Protein AF-A0A2D6ZI21-F1 (afdb_monomer_lite)

Radius of gyration: 14.73 Å; chains: 1; bounding box: 34×30×38 Å

Foldseek 3Di:
DPPDDDPVFPDDPPPDPDTDDPPDDAQDKDKDWDWDWDADPVGIDTDDIDDIDIDHHHDPPDD

pLDDT: mean 77.61, std 15.77, range [36.53, 93.75]

Structure (mmCIF, N/CA/C/O backbone):
data_AF-A0A2D6ZI21-F1
#
_entry.id   AF-A0A2D6ZI21-F1
#
loop_
_atom_site.group_PDB
_atom_site.id
_atom_site.type_symbol
_atom_site.label_atom_id
_atom_site.label_alt_id
_atom_site.label_comp_id
_atom_site.label_asym_id
_atom_site.label_entity_id
_atom_site.label_seq_id
_atom_site.pdbx_PDB_ins_code
_atom_site.Cartn_x
_atom_site.Cartn_y
_atom_site.Cartn_z
_atom_site.occupancy
_atom_site.B_iso_or_equiv
_atom_site.auth_seq_id
_atom_site.auth_comp_id
_atom_site.auth_asym_id
_atom_site.auth_atom_id
_atom_site.pdbx_PDB_model_num
ATOM 1 N N . THR A 1 1 ? 12.316 18.498 1.012 1.00 40.91 1 THR A N 1
ATOM 2 C CA . THR A 1 1 ? 11.480 17.282 0.868 1.00 40.91 1 THR A CA 1
ATOM 3 C C . THR A 1 1 ? 12.371 16.066 0.663 1.00 40.91 1 THR A C 1
ATOM 5 O O . THR A 1 1 ? 12.584 15.627 -0.455 1.00 40.91 1 THR A O 1
ATOM 8 N N . ASN A 1 2 ? 12.947 15.528 1.740 1.00 37.81 2 ASN A N 1
ATOM 9 C CA . ASN A 1 2 ? 13.867 14.389 1.666 1.00 37.81 2 ASN A CA 1
ATOM 10 C C . ASN A 1 2 ? 13.095 13.107 2.023 1.00 37.81 2 ASN A C 1
ATOM 12 O O . ASN A 1 2 ? 13.122 12.646 3.163 1.00 37.81 2 ASN A O 1
ATOM 16 N N . TRP A 1 3 ? 12.295 12.602 1.080 1.00 36.53 3 TRP A N 1
ATOM 17 C CA . TRP A 1 3 ? 11.463 11.414 1.287 1.00 36.53 3 TRP A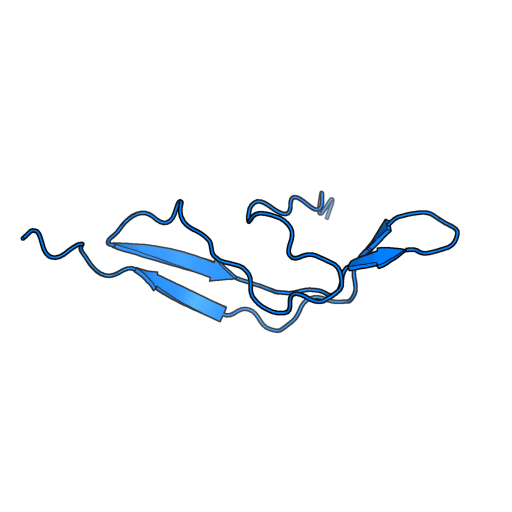 CA 1
ATOM 18 C C . TRP A 1 3 ? 12.372 10.180 1.252 1.00 36.53 3 TRP A C 1
ATOM 20 O O . TRP A 1 3 ? 12.595 9.583 0.203 1.00 36.53 3 TRP A O 1
ATOM 30 N N . LYS A 1 4 ? 12.955 9.809 2.398 1.00 46.34 4 LYS A N 1
ATOM 31 C CA . LYS A 1 4 ? 13.647 8.522 2.531 1.00 46.34 4 LYS A CA 1
ATOM 32 C C . LYS A 1 4 ? 12.597 7.416 2.439 1.00 46.34 4 LYS A C 1
ATOM 34 O O . LYS A 1 4 ? 11.808 7.239 3.363 1.00 46.34 4 LYS A O 1
ATOM 39 N N . PHE A 1 5 ? 12.590 6.691 1.322 1.00 49.88 5 PHE A N 1
ATOM 40 C CA . PHE A 1 5 ? 11.760 5.508 1.109 1.00 49.88 5 PHE A CA 1
ATOM 41 C C . PHE A 1 5 ? 12.007 4.495 2.230 1.00 49.88 5 PHE A C 1
ATOM 43 O O . PHE A 1 5 ? 13.050 3.846 2.286 1.00 49.88 5 PHE A O 1
ATOM 50 N N . ARG A 1 6 ? 11.048 4.361 3.144 1.00 54.19 6 ARG A N 1
ATOM 51 C CA . ARG A 1 6 ? 11.033 3.293 4.140 1.00 54.19 6 ARG A CA 1
ATOM 52 C C . ARG A 1 6 ? 9.773 2.486 3.909 1.00 54.19 6 ARG A C 1
ATOM 54 O O . ARG A 1 6 ? 8.689 2.888 4.322 1.00 54.19 6 ARG A O 1
ATOM 61 N N . ASN A 1 7 ? 9.910 1.368 3.198 1.00 56.25 7 ASN A N 1
ATOM 62 C CA . ASN A 1 7 ? 8.845 0.382 3.177 1.00 56.25 7 ASN A CA 1
ATOM 63 C C . ASN A 1 7 ? 8.818 -0.285 4.554 1.00 56.25 7 ASN A C 1
ATOM 65 O O . ASN A 1 7 ? 9.648 -1.142 4.849 1.00 56.25 7 ASN A O 1
ATOM 69 N N . HIS A 1 8 ? 7.932 0.195 5.421 1.00 60.84 8 HIS A N 1
ATOM 70 C CA . HIS A 1 8 ? 7.780 -0.373 6.748 1.00 60.84 8 HIS A CA 1
ATOM 71 C C . HIS A 1 8 ? 6.996 -1.685 6.699 1.00 60.84 8 HIS A C 1
ATOM 73 O O . HIS A 1 8 ? 7.153 -2.473 7.620 1.00 60.84 8 HIS A O 1
ATOM 79 N N . ILE A 1 9 ? 6.177 -1.942 5.679 1.00 66.88 9 ILE A N 1
ATOM 80 C CA . ILE A 1 9 ? 5.398 -3.179 5.533 1.00 66.88 9 ILE A CA 1
ATOM 81 C C . ILE A 1 9 ? 6.279 -4.190 4.774 1.00 66.88 9 ILE A C 1
ATOM 83 O O . ILE A 1 9 ? 6.949 -3.779 3.823 1.00 66.88 9 ILE A O 1
ATOM 87 N N . PRO A 1 10 ? 6.383 -5.469 5.182 1.00 60.59 10 PRO A N 1
ATOM 88 C CA . PRO A 1 10 ? 7.251 -6.433 4.504 1.00 60.59 10 PRO A CA 1
ATOM 89 C C . PRO A 1 10 ? 7.052 -6.419 2.981 1.00 60.59 10 PRO A C 1
ATOM 91 O O . PRO A 1 10 ? 5.939 -6.258 2.484 1.00 60.59 10 PRO A O 1
ATOM 94 N N . ARG A 1 11 ? 8.173 -6.502 2.250 1.00 65.56 11 ARG A N 1
ATOM 95 C CA . ARG A 1 11 ? 8.247 -6.307 0.795 1.00 65.56 11 ARG A CA 1
ATOM 96 C C . ARG A 1 11 ? 7.447 -7.400 0.071 1.00 65.56 11 ARG A C 1
ATOM 98 O O . ARG A 1 11 ? 7.884 -8.549 0.128 1.00 65.56 11 ARG A O 1
ATOM 105 N N . PRO A 1 12 ? 6.355 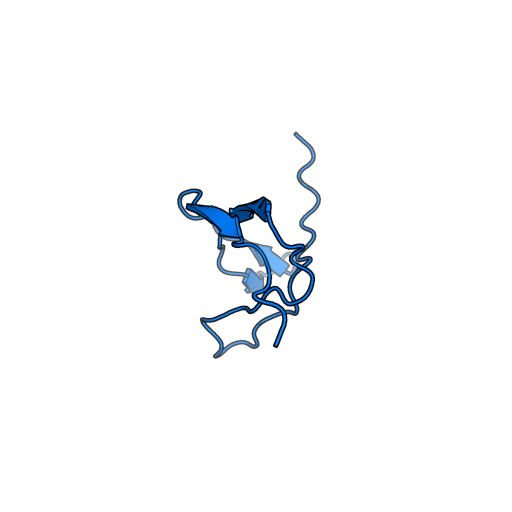-7.075 -0.640 1.00 60.75 12 PRO A N 1
ATOM 106 C CA . PRO A 1 12 ? 5.782 -8.016 -1.593 1.00 60.75 12 PRO A CA 1
ATOM 107 C C . PRO A 1 12 ? 6.842 -8.355 -2.661 1.00 60.75 1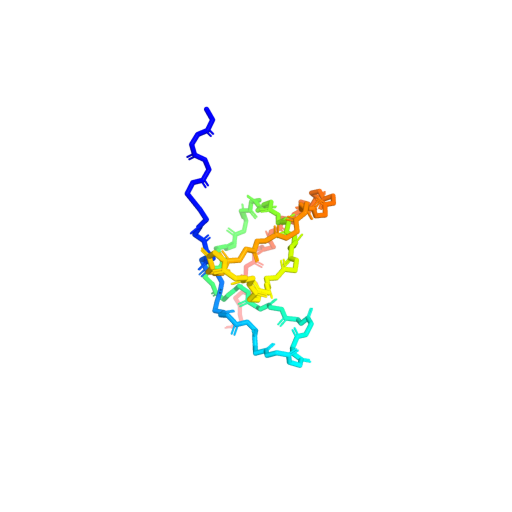2 PRO A C 1
ATOM 109 O O . PRO A 1 12 ? 7.587 -7.475 -3.104 1.00 60.75 12 PRO A O 1
ATOM 112 N N . GLY A 1 13 ? 6.981 -9.640 -3.006 1.00 62.09 13 GLY A N 1
ATOM 113 C CA . GLY A 1 13 ? 7.853 -10.107 -4.091 1.00 62.09 13 GLY A CA 1
ATOM 114 C C . GLY A 1 13 ? 7.417 -9.569 -5.462 1.00 62.09 13 GLY A C 1
ATOM 115 O O . GLY A 1 13 ? 6.400 -8.895 -5.575 1.00 62.09 13 GLY A O 1
ATOM 116 N N . GLN A 1 14 ? 8.164 -9.875 -6.529 1.00 68.31 14 GLN A N 1
ATOM 117 C CA . GLN A 1 14 ? 7.882 -9.347 -7.881 1.00 68.31 14 GLN A CA 1
ATOM 118 C C . GLN A 1 14 ? 6.468 -9.668 -8.406 1.00 68.31 14 GLN A C 1
ATOM 120 O O . GLN A 1 14 ? 5.969 -8.958 -9.274 1.00 68.31 14 GLN A O 1
ATOM 125 N N . THR A 1 15 ? 5.830 -10.716 -7.887 1.00 74.88 15 THR A N 1
ATOM 126 C CA . THR A 1 15 ? 4.487 -11.174 -8.273 1.00 74.88 15 THR A CA 1
ATOM 127 C C . THR A 1 15 ? 3.397 -10.784 -7.276 1.00 74.88 15 THR A C 1
ATOM 129 O O . THR A 1 15 ? 2.223 -11.046 -7.521 1.00 74.88 15 THR A O 1
ATOM 132 N N . GLU A 1 16 ? 3.762 -10.188 -6.145 1.00 74.50 16 GLU A N 1
ATOM 133 C CA . GLU A 1 16 ? 2.834 -9.886 -5.062 1.00 74.50 16 GLU A CA 1
ATOM 134 C C . GLU A 1 16 ? 2.261 -8.478 -5.239 1.00 74.50 16 GLU A C 1
ATOM 136 O O . GLU A 1 16 ? 2.984 -7.483 -5.306 1.00 74.50 16 GLU A O 1
ATOM 141 N N . THR A 1 17 ? 0.938 -8.382 -5.294 1.00 81.12 17 THR A N 1
ATOM 142 C CA . THR A 1 17 ? 0.212 -7.106 -5.419 1.00 81.12 17 THR A CA 1
ATOM 143 C C . THR A 1 17 ? -0.427 -6.667 -4.104 1.00 81.12 17 THR A C 1
ATOM 145 O O . THR A 1 17 ? -1.003 -5.581 -4.023 1.00 81.12 17 THR A O 1
ATOM 148 N N . ILE A 1 18 ? -0.308 -7.493 -3.061 1.00 80.69 18 ILE A N 1
ATOM 149 C CA . ILE A 1 18 ? -0.923 -7.294 -1.750 1.00 80.69 18 ILE A CA 1
ATOM 150 C C . ILE A 1 18 ? 0.178 -7.197 -0.693 1.00 80.69 18 ILE A C 1
ATOM 152 O O . ILE A 1 18 ? 1.124 -7.979 -0.678 1.00 80.69 18 ILE A O 1
ATOM 156 N N . ALA A 1 19 ? 0.033 -6.244 0.225 1.00 79.75 19 ALA A N 1
ATOM 157 C CA . ALA A 1 19 ? 0.878 -6.121 1.404 1.00 79.75 19 ALA A CA 1
ATOM 158 C C . ALA A 1 19 ? 0.003 -6.102 2.663 1.00 79.75 19 ALA A C 1
ATOM 160 O O . ALA A 1 19 ? -1.071 -5.498 2.670 1.00 79.75 19 ALA A O 1
ATOM 161 N N . LYS A 1 20 ? 0.466 -6.755 3.733 1.00 82.75 20 LYS A N 1
ATOM 162 C CA . LYS A 1 20 ? -0.237 -6.833 5.020 1.00 82.75 20 LYS A CA 1
ATOM 163 C C . LYS A 1 20 ? 0.575 -6.129 6.102 1.00 82.75 20 LYS A C 1
ATOM 165 O O . LYS A 1 20 ? 1.701 -6.534 6.373 1.00 82.75 20 LYS A O 1
ATOM 170 N N . ASP A 1 21 ? -0.005 -5.105 6.724 1.00 85.06 21 ASP A N 1
ATOM 171 C CA . ASP A 1 21 ? 0.570 -4.428 7.892 1.00 85.06 21 ASP A CA 1
ATOM 172 C C . ASP A 1 21 ? 0.006 -5.049 9.175 1.00 85.06 21 ASP A C 1
ATOM 174 O O . ASP A 1 21 ? -1.133 -4.806 9.565 1.00 85.06 21 ASP A O 1
ATOM 178 N N . ASP A 1 22 ? 0.790 -5.910 9.808 1.00 83.44 22 ASP A N 1
ATOM 179 C CA . ASP A 1 22 ? 0.432 -6.674 11.006 1.00 83.44 22 ASP A CA 1
ATOM 180 C C . ASP A 1 22 ? 0.746 -5.945 12.322 1.00 83.44 22 ASP A C 1
ATOM 182 O O . ASP A 1 22 ? 0.361 -6.406 13.397 1.00 83.44 22 ASP A O 1
ATOM 186 N N . ARG A 1 23 ? 1.390 -4.777 12.250 1.00 83.06 23 ARG A N 1
ATOM 187 C CA . ARG A 1 23 ? 1.774 -3.961 13.419 1.00 83.06 23 ARG A CA 1
ATOM 188 C C . ARG A 1 23 ? 0.766 -2.860 13.739 1.00 83.06 23 ARG A C 1
ATOM 190 O O . ARG A 1 23 ? 1.067 -1.962 14.522 1.00 83.06 23 ARG A O 1
ATOM 197 N N . VAL A 1 24 ? -0.406 -2.892 13.111 1.00 86.12 24 VAL A N 1
ATOM 198 C CA . VAL A 1 24 ? -1.457 -1.912 13.378 1.00 86.12 24 VAL A CA 1
ATOM 199 C C . VAL A 1 24 ? -2.027 -2.110 14.784 1.00 86.12 24 VAL A C 1
ATOM 201 O O . VAL A 1 24 ? -2.404 -3.214 15.189 1.00 86.12 24 VAL A O 1
ATOM 204 N N . SER A 1 25 ? -2.096 -1.017 15.533 1.00 89.69 25 SER A N 1
ATOM 205 C CA . SER A 1 25 ? -2.754 -0.946 16.831 1.00 89.69 25 SER A CA 1
ATOM 206 C C . SER A 1 25 ? -4.258 -0.749 16.639 1.00 89.69 25 SER A C 1
ATOM 208 O O . SER A 1 25 ? -4.661 -0.131 15.650 1.00 89.69 25 SER A O 1
ATOM 210 N N . PRO A 1 26 ? -5.103 -1.255 17.552 1.00 92.25 26 PRO A N 1
ATOM 211 C CA . PRO A 1 26 ? -6.532 -0.952 17.561 1.00 92.25 26 PRO A CA 1
ATOM 212 C C . PRO A 1 26 ? -6.791 0.546 17.746 1.00 92.25 26 PRO A C 1
ATOM 214 O O . PRO A 1 26 ? -5.968 1.246 18.331 1.00 92.25 26 PRO A O 1
ATOM 217 N N . GLU A 1 27 ? -7.950 1.010 17.277 1.00 93.06 27 GLU A N 1
ATOM 218 C CA . GLU A 1 27 ? -8.465 2.372 17.507 1.00 93.06 27 GLU A CA 1
ATOM 219 C C . GLU A 1 27 ? -7.547 3.493 16.996 1.00 93.06 27 GLU A C 1
ATOM 221 O O . GLU A 1 27 ? -7.639 4.644 17.417 1.00 93.06 27 GLU A O 1
ATOM 226 N N . GLN A 1 28 ? -6.684 3.172 16.034 1.00 92.12 28 GLN A N 1
ATOM 227 C CA . GLN A 1 28 ? -5.740 4.105 15.444 1.00 92.12 28 GLN A CA 1
ATOM 228 C C . GLN A 1 28 ? -6.062 4.318 13.970 1.00 92.12 28 GLN A C 1
ATOM 230 O O . GLN A 1 28 ? -6.515 3.424 13.254 1.00 92.12 28 GLN A O 1
ATOM 235 N N . THR A 1 29 ? -5.817 5.538 13.500 1.00 91.38 29 THR A N 1
ATOM 236 C CA . THR A 1 29 ? -5.981 5.871 12.088 1.00 91.38 29 THR A CA 1
ATOM 237 C C . THR A 1 29 ? -4.644 5.866 11.366 1.00 91.38 29 THR A C 1
ATOM 239 O O . THR A 1 29 ? -3.699 6.533 11.790 1.00 91.38 29 THR A O 1
ATOM 242 N N . TYR A 1 30 ? -4.597 5.136 10.258 1.00 89.69 30 TYR A N 1
ATOM 243 C CA . TYR A 1 30 ? -3.437 4.942 9.401 1.00 89.69 30 TYR A CA 1
ATOM 244 C C . TYR A 1 30 ? -3.700 5.500 8.009 1.00 89.69 30 TYR A C 1
ATOM 246 O O . TYR A 1 30 ? -4.836 5.522 7.535 1.00 89.69 30 TYR A O 1
ATOM 254 N N . ARG A 1 31 ? -2.631 5.945 7.348 1.00 91.19 31 ARG A N 1
ATOM 255 C CA . ARG A 1 31 ? -2.658 6.430 5.967 1.00 91.19 31 ARG A CA 1
ATOM 256 C C . ARG A 1 31 ? -1.716 5.583 5.134 1.00 91.19 31 ARG A C 1
ATOM 258 O O . ARG A 1 31 ? -0.537 5.474 5.466 1.00 91.19 31 ARG A O 1
ATOM 265 N N . TYR A 1 32 ? -2.230 5.017 4.053 1.00 88.19 32 TYR A N 1
ATOM 266 C CA . TYR A 1 32 ? -1.472 4.153 3.161 1.00 88.19 32 TYR A CA 1
ATOM 267 C C . TYR A 1 32 ? -1.417 4.741 1.754 1.00 88.19 32 TYR A C 1
ATOM 269 O O . TYR A 1 32 ? -2.360 5.369 1.272 1.00 88.19 32 TYR A O 1
ATOM 277 N N . ARG A 1 33 ? -0.283 4.516 1.092 1.00 89.75 33 ARG A N 1
ATOM 278 C CA . ARG A 1 33 ? -0.062 4.759 -0.336 1.00 89.75 33 ARG A CA 1
ATOM 279 C C . ARG A 1 33 ? 0.738 3.587 -0.881 1.00 89.75 33 ARG A C 1
ATOM 281 O O . ARG A 1 33 ? 1.619 3.081 -0.187 1.00 89.75 33 ARG A O 1
ATOM 288 N N . VAL A 1 34 ? 0.469 3.197 -2.119 1.00 85.69 34 VAL A N 1
ATOM 289 C CA . VAL A 1 34 ? 1.238 2.167 -2.825 1.00 85.69 34 VAL A CA 1
ATOM 290 C C . VAL A 1 34 ? 1.997 2.786 -3.989 1.00 85.69 34 VAL A C 1
ATOM 292 O O . VAL A 1 34 ? 1.573 3.781 -4.574 1.00 85.69 34 VAL A O 1
ATOM 295 N N . TYR A 1 35 ? 3.152 2.219 -4.303 1.00 83.44 35 TYR A N 1
ATOM 296 C CA . TYR A 1 35 ? 3.961 2.584 -5.459 1.00 83.44 35 TYR A CA 1
ATOM 297 C C . TYR A 1 35 ? 4.592 1.317 -6.026 1.00 83.44 35 TYR A C 1
ATOM 299 O O . TYR A 1 35 ? 4.880 0.378 -5.283 1.00 83.44 35 TYR A O 1
ATOM 307 N N . ALA A 1 36 ? 4.819 1.291 -7.335 1.00 84.06 36 ALA A N 1
ATOM 308 C CA . ALA A 1 36 ? 5.577 0.220 -7.957 1.00 84.06 36 ALA A CA 1
ATOM 309 C C . ALA A 1 36 ? 7.067 0.456 -7.694 1.00 84.06 36 ALA A C 1
ATOM 311 O O . ALA A 1 36 ? 7.554 1.566 -7.905 1.00 84.06 36 ALA A O 1
ATOM 312 N N . ALA A 1 37 ? 7.788 -0.570 -7.248 1.00 81.00 37 ALA A N 1
ATOM 313 C CA . ALA A 1 37 ? 9.242 -0.543 -7.134 1.00 81.00 37 ALA A CA 1
ATOM 314 C C . ALA A 1 37 ? 9.847 -1.415 -8.237 1.00 81.00 37 ALA A C 1
ATOM 316 O O . ALA A 1 37 ? 9.436 -2.558 -8.413 1.00 81.00 37 ALA A O 1
ATOM 317 N N . PHE A 1 38 ? 10.819 -0.886 -8.974 1.00 80.38 38 PHE A N 1
ATOM 318 C CA . PHE A 1 38 ? 11.456 -1.593 -10.083 1.00 80.38 38 PHE A CA 1
ATOM 319 C C . PHE A 1 38 ? 12.932 -1.220 -10.207 1.00 80.38 38 PHE A C 1
ATOM 321 O O . PHE A 1 38 ? 13.391 -0.188 -9.709 1.00 80.38 38 PHE A O 1
ATOM 328 N N . THR A 1 39 ? 13.699 -2.093 -10.850 1.00 84.62 39 THR A N 1
ATOM 329 C CA . THR A 1 39 ? 15.120 -1.864 -11.101 1.00 84.62 39 THR A CA 1
ATOM 330 C C . THR A 1 39 ? 15.291 -0.925 -12.291 1.00 84.62 39 THR A C 1
ATOM 332 O O . THR A 1 39 ? 14.672 -1.109 -13.335 1.00 84.62 39 THR A O 1
ATOM 335 N N . SER A 1 40 ? 16.156 0.076 -12.140 1.00 84.19 40 SER A N 1
ATOM 336 C CA . SER A 1 40 ? 16.627 0.938 -13.225 1.00 84.19 40 SER A CA 1
ATOM 337 C C . SER A 1 40 ? 18.152 0.838 -13.351 1.00 84.19 40 SER A C 1
ATOM 339 O O . SER A 1 40 ? 18.808 0.393 -12.404 1.00 84.19 40 SER A O 1
ATOM 341 N N . PRO A 1 41 ? 18.756 1.341 -14.443 1.00 90.62 41 P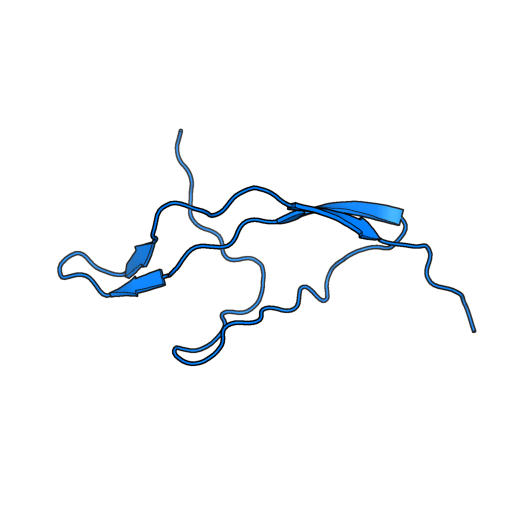RO A N 1
ATOM 342 C CA . PRO A 1 41 ? 20.214 1.417 -14.568 1.00 90.62 41 PRO A CA 1
ATOM 343 C C . PRO A 1 41 ? 20.915 2.193 -13.438 1.00 90.62 41 PRO A C 1
ATOM 345 O O . PRO A 1 41 ? 22.116 2.046 -13.247 1.00 90.62 41 PRO A O 1
ATOM 348 N N . ARG A 1 42 ? 20.185 3.022 -12.677 1.00 88.06 42 ARG A N 1
ATOM 349 C CA . ARG A 1 42 ? 20.704 3.813 -11.545 1.00 88.06 42 ARG A CA 1
ATOM 350 C C . ARG A 1 42 ? 20.374 3.199 -10.176 1.00 88.06 42 ARG A C 1
ATOM 352 O O . ARG A 1 42 ? 20.573 3.850 -9.155 1.00 88.06 42 ARG A O 1
ATOM 359 N N . GLY A 1 43 ? 19.856 1.969 -10.151 1.00 82.75 43 GLY A N 1
ATOM 360 C CA . GLY A 1 43 ? 19.428 1.261 -8.944 1.00 82.75 43 GLY A CA 1
ATOM 361 C C . GLY A 1 43 ? 17.907 1.150 -8.809 1.00 82.75 43 GLY A C 1
ATOM 362 O O . GLY A 1 43 ? 17.157 1.385 -9.760 1.00 82.75 43 GLY A O 1
ATOM 363 N N . MET A 1 44 ? 17.448 0.755 -7.619 1.00 81.50 44 MET A N 1
ATOM 364 C CA . MET A 1 44 ? 16.021 0.619 -7.308 1.00 81.50 44 MET A CA 1
ATOM 365 C C . MET A 1 44 ? 15.325 1.980 -7.320 1.00 81.50 44 MET A C 1
ATOM 367 O O . MET A 1 44 ? 15.733 2.900 -6.612 1.00 81.50 44 MET A O 1
ATOM 371 N N . VAL A 1 45 ? 14.247 2.084 -8.091 1.00 83.50 45 VAL A N 1
ATOM 372 C CA . VAL A 1 45 ? 13.416 3.286 -8.196 1.00 83.50 45 VAL A CA 1
ATOM 373 C C . VAL A 1 45 ? 11.955 2.953 -7.908 1.00 83.50 45 VAL A C 1
ATOM 375 O O . VAL A 1 45 ? 11.531 1.802 -8.018 1.00 83.50 45 VAL A O 1
ATOM 378 N N . GLY A 1 46 ? 11.193 3.968 -7.506 1.00 84.50 46 GLY A N 1
ATOM 379 C CA . GLY A 1 46 ? 9.755 3.873 -7.273 1.00 84.50 46 GLY A CA 1
ATOM 380 C C . GLY A 1 46 ? 8.968 4.704 -8.286 1.00 84.50 46 GLY A C 1
ATOM 381 O O . GLY A 1 46 ? 9.439 5.752 -8.729 1.00 84.50 46 GLY A O 1
ATOM 382 N N . SER A 1 47 ? 7.760 4.265 -8.630 1.00 86.88 47 SER A N 1
ATOM 383 C CA . SER A 1 47 ? 6.799 5.071 -9.385 1.00 86.88 47 SER A CA 1
ATOM 384 C C . SER A 1 47 ? 6.299 6.265 -8.564 1.00 86.88 47 SER A C 1
ATOM 386 O O . SER A 1 47 ? 6.527 6.370 -7.355 1.00 86.88 47 SER A O 1
ATOM 388 N N . LYS A 1 48 ? 5.509 7.138 -9.204 1.00 89.12 48 LYS A N 1
ATOM 389 C CA . LYS A 1 48 ? 4.636 8.056 -8.462 1.00 89.12 48 LYS A CA 1
ATOM 390 C C . LYS A 1 48 ? 3.715 7.232 -7.536 1.00 89.12 48 LYS A C 1
ATOM 392 O O . LYS A 1 48 ? 3.237 6.179 -7.973 1.00 89.12 48 LYS A O 1
ATOM 397 N N . PRO A 1 49 ? 3.479 7.667 -6.285 1.00 89.06 49 PRO A N 1
ATOM 398 C CA . PRO A 1 49 ? 2.555 6.981 -5.391 1.00 89.06 49 PRO A CA 1
ATOM 399 C C . PRO A 1 49 ? 1.109 7.090 -5.885 1.00 89.06 49 PRO A C 1
ATOM 401 O O . 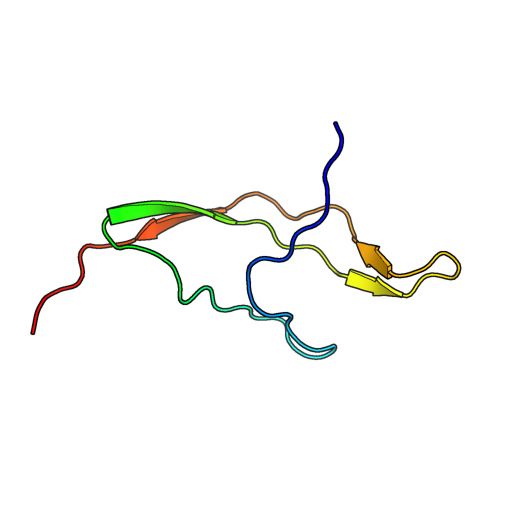PRO A 1 49 ? 0.741 8.056 -6.558 1.00 89.06 49 PRO A O 1
ATOM 404 N N . SER A 1 50 ? 0.292 6.114 -5.496 1.00 90.19 50 SER A N 1
ATOM 405 C CA . SER A 1 50 ? -1.162 6.144 -5.626 1.00 90.19 50 SER A CA 1
ATOM 406 C C . SER A 1 50 ? -1.787 7.296 -4.834 1.00 90.19 50 SER A C 1
ATOM 408 O O . SER A 1 50 ? -1.123 7.995 -4.059 1.00 90.19 50 SER A O 1
ATOM 410 N N . ASN A 1 51 ? -3.109 7.425 -4.957 1.00 93.06 51 ASN A N 1
ATOM 411 C CA . ASN A 1 51 ? -3.900 8.183 -3.995 1.00 93.06 51 ASN A CA 1
ATOM 412 C C . ASN A 1 51 ? -3.695 7.637 -2.572 1.00 93.06 51 ASN A C 1
ATOM 414 O O . ASN A 1 51 ? -3.372 6.461 -2.377 1.00 93.06 51 ASN A O 1
ATOM 418 N N . GLU A 1 52 ? -3.871 8.516 -1.592 1.00 91.94 52 GLU A N 1
ATOM 419 C CA . GLU A 1 52 ? -3.844 8.160 -0.178 1.00 91.94 52 GLU A CA 1
ATOM 420 C C . GLU A 1 52 ? -5.167 7.528 0.235 1.00 91.94 52 GLU A C 1
ATOM 422 O O . GLU A 1 52 ? -6.233 8.060 -0.074 1.00 91.94 52 GLU A O 1
ATOM 427 N N . ILE A 1 53 ? -5.085 6.414 0.957 1.00 91.50 53 ILE A N 1
ATOM 428 C CA . ILE A 1 53 ? -6.231 5.811 1.634 1.00 91.50 53 ILE A CA 1
ATOM 429 C C . ILE A 1 53 ? -6.047 5.950 3.139 1.00 91.50 53 ILE A C 1
ATOM 431 O O . ILE A 1 53 ? -4.935 5.811 3.652 1.00 91.50 53 ILE A O 1
ATOM 435 N N . GLN A 1 54 ? -7.140 6.203 3.846 1.00 93.75 54 GLN A N 1
ATOM 436 C CA . GLN A 1 54 ? -7.155 6.321 5.296 1.00 93.75 54 GLN A CA 1
ATOM 437 C C . GLN A 1 54 ? -7.992 5.186 5.878 1.00 93.75 54 GLN A C 1
ATOM 439 O O . GLN A 1 54 ? -9.109 4.941 5.430 1.00 93.75 54 GLN A O 1
ATOM 444 N N . VAL A 1 55 ? -7.438 4.484 6.863 1.00 91.19 55 VAL A N 1
ATOM 445 C CA . VAL A 1 55 ? -8.084 3.341 7.510 1.00 91.19 55 VAL A CA 1
ATOM 446 C C . VAL A 1 55 ? -8.018 3.536 9.015 1.00 91.19 55 VAL A C 1
ATOM 448 O O . VAL A 1 55 ? -6.936 3.729 9.565 1.00 91.19 55 VAL A O 1
ATOM 451 N N . THR A 1 56 ? -9.165 3.465 9.683 1.00 93.19 56 THR A N 1
ATOM 452 C CA . THR A 1 56 ? -9.247 3.453 11.147 1.00 93.19 56 THR A CA 1
ATOM 453 C C . THR A 1 56 ? -9.466 2.023 11.612 1.00 93.19 56 THR A C 1
ATOM 455 O O . THR A 1 56 ? -10.432 1.370 11.212 1.00 93.19 56 THR A O 1
ATOM 458 N N . THR A 1 57 ? -8.551 1.511 12.429 1.00 91.12 57 THR A N 1
ATOM 459 C CA . THR A 1 57 ? -8.675 0.173 13.002 1.00 91.12 57 THR A CA 1
ATOM 460 C C . THR A 1 57 ? -9.753 0.165 14.076 1.00 91.12 57 THR A C 1
ATOM 462 O O . THR A 1 57 ? -9.880 1.089 14.878 1.00 91.12 57 THR A O 1
ATOM 465 N N . LYS A 1 58 ? -10.554 -0.900 14.097 1.00 88.19 58 LYS A N 1
ATOM 466 C CA . LYS A 1 58 ? -11.552 -1.106 15.147 1.00 88.19 58 LYS A CA 1
ATOM 467 C C . LYS A 1 58 ? -10.874 -1.586 16.428 1.00 88.19 58 LYS A C 1
ATOM 469 O O . LYS A 1 58 ? -9.764 -2.125 16.391 1.00 88.19 58 LYS A O 1
ATOM 474 N N . LYS A 1 59 ? -11.568 -1.420 17.552 1.00 80.81 59 LYS A N 1
ATOM 475 C CA . LYS A 1 59 ? -11.215 -2.082 18.806 1.00 80.81 59 LYS A CA 1
ATOM 476 C C . LYS A 1 59 ? -11.137 -3.594 18.566 1.00 80.81 59 LYS A C 1
ATOM 478 O O . LYS A 1 59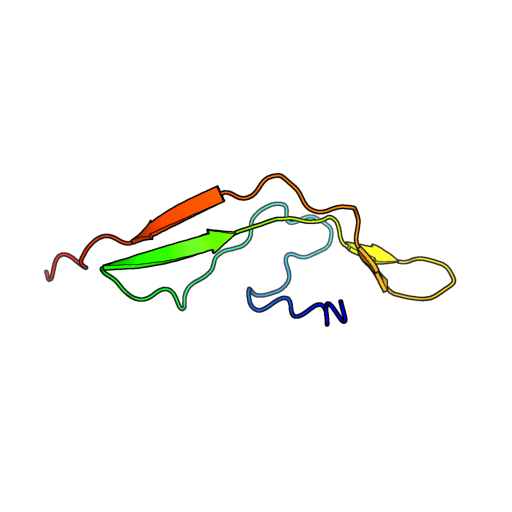 ? -11.950 -4.140 17.822 1.00 80.81 59 LYS A O 1
ATOM 483 N N . ARG A 1 60 ? -10.138 -4.267 19.144 1.00 71.00 60 ARG A N 1
ATOM 484 C CA . ARG A 1 60 ? -10.125 -5.736 19.147 1.00 71.00 60 ARG A CA 1
ATOM 485 C C . ARG A 1 60 ? -11.279 -6.185 20.034 1.00 71.00 60 ARG A C 1
ATOM 487 O O . ARG A 1 60 ? -11.260 -5.890 21.227 1.00 71.00 60 ARG A O 1
ATOM 494 N N . ASP A 1 61 ? -12.259 -6.868 19.455 1.00 63.94 61 ASP A N 1
ATOM 495 C CA . ASP A 1 61 ? -13.255 -7.588 20.240 1.00 63.94 61 ASP A CA 1
ATOM 496 C C . ASP A 1 61 ? -12.508 -8.682 21.008 1.00 63.94 61 ASP A C 1
ATOM 498 O O . ASP A 1 61 ? -11.974 -9.626 20.423 1.00 63.94 61 ASP A O 1
ATOM 502 N N . GLY A 1 62 ? -12.362 -8.480 22.318 1.00 55.75 62 GLY A N 1
ATOM 503 C CA . GLY A 1 62 ? -11.808 -9.484 23.213 1.00 55.75 62 GLY A CA 1
ATOM 504 C C . GLY A 1 62 ? -12.772 -10.660 23.255 1.00 55.75 62 GLY A C 1
ATOM 505 O O . GLY A 1 62 ? -13.895 -10.506 23.731 1.00 55.75 62 GLY A O 1
ATOM 506 N N . LYS A 1 63 ? -12.345 -11.800 22.718 1.00 38.81 63 LYS A N 1
ATOM 507 C CA . LYS A 1 63 ? -12.975 -13.089 22.985 1.00 38.81 63 LYS A CA 1
ATOM 508 C C . LYS A 1 63 ? -12.180 -13.805 24.063 1.00 38.81 63 LYS A C 1
ATOM 510 O O . LYS A 1 63 ? -10.932 -13.749 23.975 1.00 38.81 63 LYS A O 1
#

Sequence (63 aa):
TNWKFRNHIPRPGQTETIAKDDRVSPEQTYRYRVYAAFTSPRGMVGSKPSNEIQVTTKKRDGK

Secondary structure (DSSP, 8-state):
--------S----TT------TTPPTT-EEEE----EEEETTEEEE------EEEEPPPP---